Protein AF-A7ZDU0-F1 (afdb_monomer)

Structure (mmCIF, N/CA/C/O backbone):
data_AF-A7ZDU0-F1
#
_entry.id   AF-A7ZDU0-F1
#
loop_
_atom_site.group_PDB
_atom_site.id
_atom_site.type_symbol
_atom_site.label_atom_id
_atom_site.label_alt_id
_atom_site.label_comp_id
_atom_site.label_asym_id
_atom_site.label_entity_id
_atom_site.label_seq_id
_atom_site.pdbx_PDB_ins_code
_atom_site.Cartn_x
_atom_site.Cartn_y
_atom_site.Cartn_z
_atom_site.occupancy
_atom_site.B_iso_or_equiv
_atom_site.auth_seq_id
_atom_site.auth_comp_id
_atom_site.auth_asym_id
_atom_site.auth_atom_id
_atom_site.pdbx_PDB_model_num
ATOM 1 N N . MET A 1 1 ? 24.329 22.813 -12.981 1.00 39.88 1 MET A N 1
ATOM 2 C CA . MET A 1 1 ? 24.513 21.343 -13.009 1.00 39.88 1 MET A CA 1
ATOM 3 C C . MET A 1 1 ? 23.175 20.696 -12.661 1.00 39.88 1 MET A C 1
ATOM 5 O O . MET A 1 1 ? 22.857 20.555 -11.485 1.00 39.88 1 MET A O 1
ATOM 9 N N . GLY A 1 2 ? 22.336 20.464 -13.679 1.00 42.81 2 GLY A N 1
ATOM 10 C CA . GLY A 1 2 ? 20.953 19.993 -13.523 1.00 42.81 2 GLY A CA 1
ATOM 11 C C . GLY A 1 2 ? 20.899 18.564 -12.984 1.00 42.81 2 GLY A C 1
ATOM 12 O O . GLY A 1 2 ? 21.631 17.694 -13.457 1.00 42.81 2 GLY A O 1
ATOM 13 N N . LYS A 1 3 ? 20.057 18.329 -11.977 1.00 53.16 3 LYS A N 1
ATOM 14 C CA . LYS A 1 3 ? 19.881 17.032 -11.303 1.00 53.16 3 LYS A CA 1
ATOM 15 C C . LYS A 1 3 ? 18.707 16.246 -11.911 1.00 53.16 3 LYS A C 1
ATOM 17 O O . LYS A 1 3 ? 18.066 15.468 -11.215 1.00 53.16 3 LYS A O 1
ATOM 22 N N . ASP A 1 4 ? 18.432 16.409 -13.203 1.00 49.12 4 ASP A N 1
ATOM 23 C CA . ASP A 1 4 ? 17.105 16.081 -13.751 1.00 49.12 4 ASP A CA 1
ATOM 24 C C . ASP A 1 4 ? 17.068 14.885 -14.720 1.00 49.12 4 ASP A C 1
ATOM 26 O O . ASP A 1 4 ? 16.014 14.540 -15.239 1.00 49.12 4 ASP A O 1
ATOM 30 N N . ILE A 1 5 ? 18.179 14.161 -14.919 1.00 49.81 5 ILE A N 1
ATOM 31 C CA . ILE A 1 5 ? 18.233 13.000 -15.838 1.00 49.81 5 ILE A CA 1
ATOM 32 C C . ILE A 1 5 ? 18.900 11.784 -15.164 1.00 49.81 5 ILE A C 1
ATOM 34 O O . ILE A 1 5 ? 19.863 11.199 -15.643 1.00 49.81 5 ILE A O 1
ATOM 38 N N . LYS A 1 6 ? 18.418 11.391 -13.982 1.00 48.09 6 LYS A N 1
ATOM 39 C CA . LYS A 1 6 ? 18.656 10.040 -13.409 1.00 48.09 6 LYS A CA 1
ATOM 40 C C . LYS A 1 6 ? 17.405 9.427 -12.775 1.00 48.09 6 LYS A C 1
ATOM 42 O O . LYS A 1 6 ? 17.389 8.232 -12.490 1.00 48.09 6 LYS A O 1
ATOM 47 N N . ILE A 1 7 ? 16.351 10.222 -12.586 1.00 51.72 7 ILE A N 1
ATOM 48 C CA . ILE A 1 7 ? 15.117 9.800 -11.919 1.00 51.72 7 ILE A CA 1
ATOM 49 C C . ILE A 1 7 ? 14.269 8.905 -12.838 1.00 51.72 7 ILE A C 1
ATOM 51 O O . ILE A 1 7 ? 13.804 7.859 -12.391 1.00 51.72 7 ILE A O 1
ATOM 55 N N . SER A 1 8 ? 14.173 9.207 -14.138 1.00 53.81 8 SER A N 1
ATOM 56 C CA . SER A 1 8 ? 13.353 8.430 -15.088 1.00 53.81 8 SER A CA 1
ATOM 57 C C . SER A 1 8 ? 13.803 6.973 -15.257 1.00 53.81 8 SER A C 1
ATOM 59 O O . SER A 1 8 ? 12.974 6.080 -15.408 1.00 53.81 8 SER A O 1
ATOM 61 N N . GLY A 1 9 ? 15.109 6.699 -15.170 1.00 56.44 9 GLY A N 1
ATOM 62 C CA . GLY A 1 9 ? 15.636 5.331 -15.256 1.00 56.44 9 GLY A CA 1
ATOM 63 C C . GLY A 1 9 ? 15.389 4.497 -13.995 1.00 56.44 9 GLY A C 1
ATOM 64 O O . GLY A 1 9 ? 15.211 3.286 -14.094 1.00 56.44 9 GLY A O 1
ATOM 65 N N . LYS A 1 10 ? 15.350 5.146 -12.824 1.00 55.91 10 LYS A N 1
ATOM 66 C CA . LYS A 1 10 ? 15.154 4.497 -11.520 1.00 55.91 10 LYS A CA 1
ATOM 67 C C . LYS A 1 10 ? 13.672 4.314 -11.182 1.00 55.91 10 LYS A C 1
ATOM 69 O O . LYS A 1 10 ? 13.307 3.321 -10.570 1.00 55.91 10 LYS A O 1
ATOM 74 N N . LEU A 1 11 ? 12.813 5.230 -11.633 1.00 57.41 11 LEU A N 1
ATOM 75 C CA . LEU A 1 11 ? 11.361 5.083 -11.528 1.00 57.41 11 LEU A CA 1
ATOM 76 C C . LEU A 1 11 ? 10.823 3.963 -12.423 1.00 57.41 11 LEU A C 1
ATOM 78 O O . LEU A 1 11 ? 9.856 3.333 -12.047 1.00 57.41 11 LEU A O 1
ATOM 82 N N . LEU A 1 12 ? 11.454 3.655 -13.560 1.00 59.59 12 LEU A N 1
ATOM 83 C CA . LEU A 1 12 ? 11.075 2.510 -14.406 1.00 59.59 12 LEU A CA 1
ATOM 84 C C . LEU A 1 12 ? 11.766 1.194 -14.009 1.00 59.59 12 LEU A C 1
ATOM 86 O O . LEU A 1 12 ? 11.685 0.201 -14.739 1.00 59.59 12 LEU A O 1
ATOM 90 N N . ASP A 1 13 ? 12.479 1.179 -12.883 1.00 71.44 13 ASP A N 1
ATOM 91 C CA . ASP A 1 13 ? 13.185 0.002 -12.402 1.00 71.44 13 ASP A CA 1
ATOM 92 C C . ASP A 1 13 ? 12.277 -0.875 -11.525 1.00 71.44 13 ASP A C 1
ATOM 94 O O . ASP A 1 13 ? 11.713 -0.441 -10.516 1.00 71.44 13 ASP A O 1
ATOM 98 N N . LEU A 1 14 ? 12.158 -2.150 -11.902 1.00 73.69 14 LEU A N 1
ATOM 99 C CA . LEU A 1 14 ? 11.307 -3.120 -11.207 1.00 73.69 14 LEU A CA 1
ATOM 100 C C . LEU A 1 14 ? 11.718 -3.319 -9.746 1.00 73.69 14 LEU A C 1
ATOM 102 O O . LEU A 1 14 ? 10.850 -3.548 -8.903 1.00 73.69 14 LEU A O 1
ATOM 106 N N . ASN A 1 15 ? 13.012 -3.223 -9.423 1.00 77.69 15 ASN A N 1
ATOM 107 C CA . ASN A 1 15 ? 13.465 -3.366 -8.040 1.00 77.69 15 ASN A CA 1
ATOM 108 C C . ASN A 1 15 ? 13.033 -2.170 -7.191 1.00 77.69 15 ASN A C 1
ATOM 110 O O . ASN A 1 15 ? 12.602 -2.366 -6.056 1.00 77.69 15 ASN A O 1
ATOM 114 N N . THR A 1 16 ? 13.041 -0.961 -7.757 1.00 80.38 16 THR A N 1
ATOM 115 C CA . THR A 1 16 ? 12.514 0.238 -7.085 1.00 80.38 16 THR A CA 1
ATOM 116 C C . THR A 1 16 ? 11.017 0.097 -6.794 1.00 80.38 16 THR A C 1
ATOM 118 O O . THR A 1 16 ? 10.593 0.295 -5.656 1.00 80.38 16 THR A O 1
ATOM 121 N N . HIS A 1 17 ? 10.215 -0.351 -7.767 1.00 81.56 17 HIS A N 1
ATOM 122 C CA . HIS A 1 17 ? 8.786 -0.620 -7.556 1.00 81.56 17 HIS A CA 1
ATOM 123 C C . HIS A 1 17 ? 8.535 -1.691 -6.482 1.00 81.56 17 HIS A C 1
ATOM 125 O O . HIS A 1 17 ? 7.678 -1.509 -5.616 1.00 81.56 17 HIS A O 1
ATOM 131 N N . ARG A 1 18 ? 9.298 -2.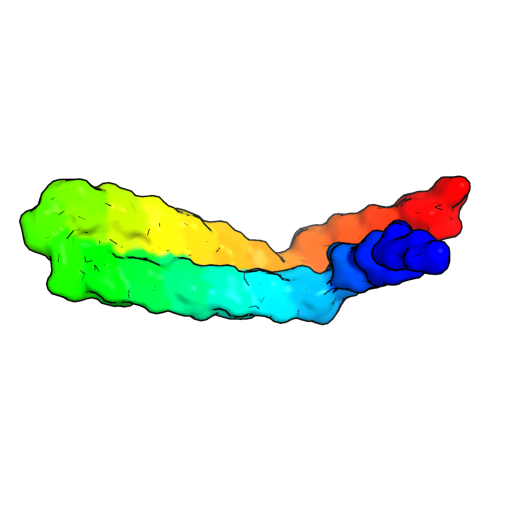792 -6.495 1.00 82.44 18 ARG A N 1
ATOM 132 C CA . ARG A 1 18 ? 9.212 -3.850 -5.472 1.00 82.44 18 ARG A CA 1
ATOM 133 C C . ARG A 1 18 ? 9.561 -3.329 -4.083 1.00 82.44 18 ARG A C 1
ATOM 135 O O . ARG A 1 18 ? 8.874 -3.680 -3.125 1.00 82.44 18 ARG A O 1
ATOM 142 N N . GLN A 1 19 ? 10.597 -2.499 -3.969 1.00 85.19 19 GLN A N 1
ATOM 143 C CA . GLN A 1 19 ? 11.036 -1.916 -2.703 1.00 85.19 19 GLN A CA 1
ATOM 144 C C . GLN A 1 19 ? 9.991 -0.942 -2.151 1.00 85.19 19 GLN A C 1
ATOM 146 O O . GLN A 1 19 ? 9.618 -1.058 -0.987 1.00 85.19 19 GLN A O 1
ATOM 151 N N . VAL A 1 20 ? 9.443 -0.061 -2.995 1.00 87.38 20 VAL A N 1
ATOM 152 C CA . VAL A 1 20 ? 8.342 0.843 -2.620 1.00 87.38 20 VAL A CA 1
ATOM 153 C C . VAL A 1 20 ? 7.111 0.051 -2.191 1.00 87.38 20 VAL A C 1
ATOM 155 O O . VAL A 1 20 ? 6.538 0.340 -1.146 1.00 87.38 20 VAL A O 1
ATOM 158 N N . ALA A 1 21 ? 6.731 -0.984 -2.943 1.00 88.06 21 ALA A N 1
ATOM 159 C CA . ALA A 1 21 ? 5.596 -1.833 -2.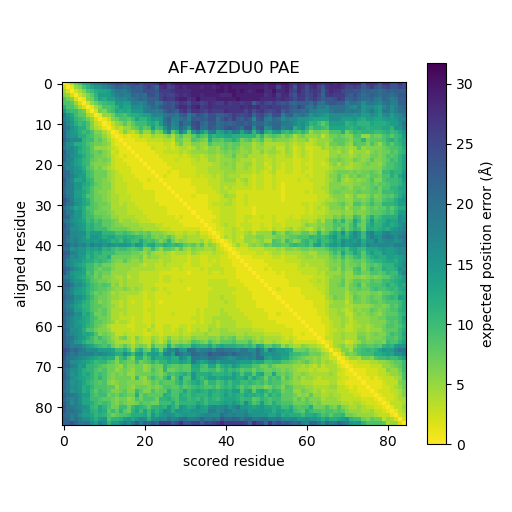594 1.00 88.06 21 ALA A CA 1
ATOM 160 C C . ALA A 1 21 ? 5.805 -2.553 -1.250 1.00 88.06 21 ALA A C 1
ATOM 162 O O . ALA A 1 21 ? 4.883 -2.640 -0.444 1.00 88.06 21 ALA A O 1
ATOM 163 N N . LYS A 1 22 ? 7.026 -3.031 -0.983 1.00 87.62 22 LYS A N 1
ATOM 164 C CA . LYS A 1 22 ? 7.393 -3.700 0.273 1.00 87.62 22 LYS A CA 1
ATOM 165 C C . LYS A 1 22 ? 7.321 -2.750 1.468 1.00 87.62 22 LYS A C 1
ATOM 167 O O . LYS A 1 22 ? 6.719 -3.089 2.483 1.00 87.62 22 LYS A O 1
ATOM 172 N N . VAL A 1 23 ? 7.895 -1.553 1.331 1.00 92.31 23 VAL A N 1
ATOM 173 C CA . VAL A 1 23 ? 7.848 -0.513 2.369 1.00 92.31 23 VAL A CA 1
ATOM 174 C C . VAL A 1 23 ? 6.403 -0.068 2.600 1.00 92.31 23 VAL A C 1
ATOM 176 O O . VAL A 1 23 ? 5.938 -0.074 3.738 1.00 92.31 23 VAL A O 1
ATOM 179 N N . GLY A 1 24 ? 5.651 0.209 1.533 1.00 90.88 24 GLY A N 1
ATOM 180 C CA . GLY A 1 24 ? 4.237 0.579 1.612 1.00 90.88 24 GLY A CA 1
ATOM 181 C C . GLY A 1 24 ? 3.372 -0.482 2.295 1.00 90.88 24 GLY A C 1
ATOM 182 O O . GLY A 1 24 ? 2.571 -0.144 3.167 1.00 90.88 24 GLY A O 1
ATOM 183 N N . MET A 1 25 ? 3.592 -1.769 1.997 1.00 92.88 25 MET A N 1
ATOM 184 C CA . MET A 1 25 ? 2.945 -2.870 2.719 1.00 92.88 25 MET A CA 1
ATOM 185 C C . MET A 1 25 ? 3.286 -2.871 4.208 1.00 92.88 25 MET A C 1
ATOM 187 O O . MET A 1 25 ? 2.379 -2.964 5.025 1.00 92.88 25 MET A O 1
ATOM 191 N N . SER A 1 26 ? 4.564 -2.750 4.585 1.00 94.62 26 SER A N 1
ATOM 192 C CA . SER A 1 26 ? 4.944 -2.766 6.008 1.00 94.62 26 SER A CA 1
ATOM 193 C C . SER A 1 26 ? 4.326 -1.612 6.801 1.00 94.62 26 SER A C 1
ATOM 195 O O . SER A 1 26 ? 3.854 -1.813 7.917 1.00 94.62 26 SER A O 1
ATOM 197 N N . VAL A 1 27 ? 4.262 -0.417 6.207 1.00 95.75 27 VAL A N 1
ATOM 198 C CA . VAL A 1 27 ? 3.697 0.776 6.851 1.00 95.75 27 VAL A CA 1
ATOM 199 C C . VAL A 1 27 ? 2.181 0.651 7.001 1.00 95.75 27 VAL A C 1
ATOM 201 O O . VAL A 1 27 ? 1.638 0.904 8.077 1.00 95.75 27 VAL A O 1
ATOM 204 N N . THR A 1 28 ? 1.486 0.228 5.942 1.00 94.06 28 THR A N 1
ATOM 205 C CA . THR A 1 28 ? 0.027 0.033 5.984 1.00 94.06 28 THR A CA 1
ATOM 206 C C . THR A 1 28 ? -0.370 -1.112 6.917 1.00 94.06 28 THR A C 1
ATOM 208 O O . THR A 1 28 ? -1.345 -0.970 7.652 1.00 94.06 28 THR A O 1
ATOM 211 N N . LEU A 1 29 ? 0.423 -2.186 6.991 1.00 94.69 29 LEU A N 1
ATOM 212 C CA . LEU A 1 29 ? 0.237 -3.274 7.954 1.00 94.69 29 LEU A CA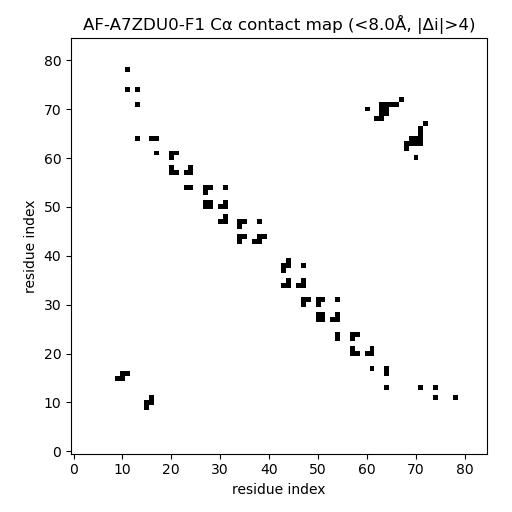 1
ATOM 213 C C . LEU A 1 29 ? 0.414 -2.797 9.399 1.00 94.69 29 LEU A C 1
ATOM 215 O O . LEU A 1 29 ? -0.421 -3.091 10.249 1.00 94.69 29 LEU A O 1
ATOM 219 N N . ALA A 1 30 ? 1.461 -2.018 9.686 1.00 95.75 30 ALA A N 1
ATOM 220 C CA . ALA A 1 30 ? 1.643 -1.436 11.013 1.00 95.75 30 ALA A CA 1
ATOM 221 C C . ALA A 1 30 ? 0.439 -0.558 11.397 1.00 95.75 30 ALA A C 1
ATOM 223 O O . ALA A 1 30 ? -0.093 -0.685 12.496 1.00 95.75 30 ALA A O 1
ATOM 224 N N . SER A 1 31 ? -0.053 0.264 10.466 1.00 92.69 31 SER A N 1
ATOM 225 C CA . SER A 1 31 ? -1.245 1.097 10.663 1.00 92.69 31 SER A CA 1
ATOM 226 C C . SER A 1 31 ? -2.518 0.276 10.927 1.00 92.69 31 SER A C 1
ATOM 228 O O . SER A 1 31 ? -3.293 0.606 11.832 1.00 92.69 31 SER A O 1
ATOM 230 N N . VAL A 1 32 ? -2.732 -0.822 10.191 1.00 94.94 32 VAL A N 1
ATOM 231 C CA . VAL A 1 32 ? -3.884 -1.716 10.400 1.00 94.94 32 VAL A CA 1
ATOM 232 C C . VAL A 1 32 ? -3.797 -2.406 11.765 1.00 94.94 32 VAL A C 1
ATOM 234 O O . VAL A 1 32 ? -4.790 -2.441 12.488 1.00 94.94 32 VAL A O 1
ATOM 237 N N . CYS A 1 33 ? -2.605 -2.856 12.172 1.00 94.75 33 CYS A N 1
ATOM 238 C CA . CYS A 1 33 ? -2.372 -3.484 13.474 1.00 94.75 33 CYS A CA 1
ATOM 239 C C . CYS A 1 33 ? -2.573 -2.500 14.629 1.00 94.75 33 CYS A C 1
ATOM 241 O O . CYS A 1 33 ? -3.304 -2.806 15.566 1.00 94.75 33 CYS A O 1
ATOM 243 N N . LEU A 1 34 ? -1.992 -1.298 14.553 1.00 93.88 34 LEU A N 1
ATOM 244 C CA . LEU A 1 34 ? -2.189 -0.261 15.570 1.00 93.88 34 LEU A CA 1
ATOM 245 C C . LEU A 1 34 ? -3.665 0.121 15.694 1.00 93.88 34 LEU A C 1
ATOM 247 O O . LEU A 1 34 ? -4.191 0.204 16.799 1.00 93.88 34 LEU A O 1
ATOM 251 N N . SER A 1 35 ? -4.363 0.306 14.573 1.00 91.88 35 SER A N 1
ATOM 252 C CA . SER A 1 35 ? -5.795 0.627 14.604 1.00 91.88 35 SER A CA 1
ATOM 253 C C . SER A 1 35 ? -6.668 -0.528 15.108 1.00 91.88 35 SER A C 1
ATOM 255 O O . SER A 1 35 ? -7.703 -0.262 15.722 1.00 91.88 35 SER A O 1
ATOM 257 N N . ALA A 1 36 ? -6.242 -1.786 14.933 1.00 91.94 36 ALA A N 1
ATOM 258 C CA . ALA A 1 36 ? -6.935 -2.962 15.466 1.00 91.94 36 ALA A CA 1
ATOM 259 C C . ALA A 1 36 ? -7.000 -2.945 17.003 1.00 91.94 36 ALA A C 1
ATOM 261 O O . ALA A 1 36 ? -8.034 -3.272 17.586 1.00 91.94 36 ALA A O 1
ATOM 262 N N . LEU A 1 37 ? -5.931 -2.482 17.662 1.00 91.81 37 LEU A N 1
ATOM 263 C CA . LEU A 1 37 ? -5.854 -2.398 19.126 1.00 91.81 37 LEU A CA 1
ATOM 264 C C . LEU A 1 37 ? -6.816 -1.353 19.725 1.00 91.81 37 LEU A C 1
ATOM 266 O O . LEU A 1 37 ? -7.161 -1.439 20.901 1.00 91.81 37 LEU A O 1
ATOM 270 N N . PHE A 1 38 ? -7.297 -0.391 18.926 1.00 89.38 38 PHE A N 1
ATOM 271 C CA . PHE A 1 38 ? -8.145 0.722 19.378 1.00 89.38 38 PHE A CA 1
ATOM 272 C C . PHE A 1 38 ? -9.543 0.750 18.718 1.00 89.38 38 PHE A C 1
ATOM 274 O O . PHE A 1 38 ? -10.197 1.795 18.659 1.00 89.38 38 PHE A O 1
ATOM 281 N N . MET A 1 39 ? -10.069 -0.400 18.272 1.00 84.50 39 MET A N 1
ATOM 282 C CA . MET A 1 39 ? -11.369 -0.527 17.573 1.00 84.50 39 MET A CA 1
ATOM 283 C C . MET A 1 39 ? -12.629 -0.187 18.401 1.00 84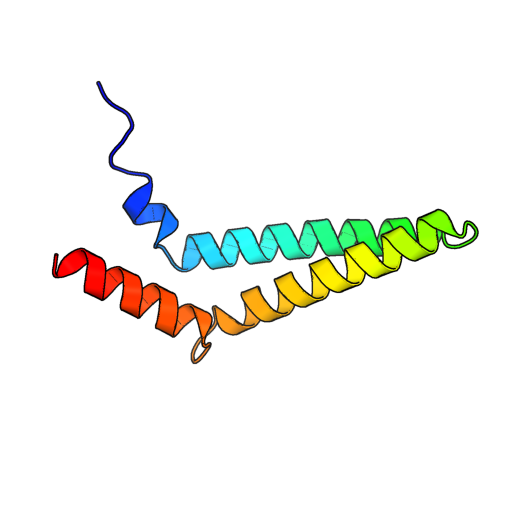.50 39 MET A C 1
ATOM 285 O O . MET A 1 39 ? -13.750 -0.309 17.896 1.00 84.50 39 MET A O 1
ATOM 289 N N . LYS A 1 40 ? -12.481 0.267 19.651 1.00 85.81 40 LYS A N 1
ATOM 290 C CA . LYS A 1 40 ? -13.594 0.683 20.524 1.00 85.81 40 LYS A CA 1
ATOM 291 C C . LYS A 1 40 ? -14.355 1.899 19.970 1.00 85.81 40 LYS A C 1
ATOM 293 O O . LYS A 1 40 ? -15.559 2.011 20.175 1.00 85.81 40 LYS A O 1
ATOM 298 N N . ASN A 1 41 ? -13.684 2.762 19.202 1.00 88.44 41 ASN A N 1
ATOM 299 C CA . ASN A 1 41 ? -14.272 3.971 18.618 1.00 88.44 41 ASN A CA 1
ATOM 300 C C . ASN A 1 41 ? -14.732 3.759 17.164 1.00 88.44 41 ASN A C 1
ATOM 302 O O . ASN A 1 41 ? -14.002 3.213 16.334 1.00 88.44 41 ASN A O 1
ATOM 306 N N . ARG A 1 42 ? -15.919 4.281 16.809 1.00 87.56 42 ARG A N 1
ATOM 307 C CA . ARG A 1 42 ? -16.502 4.154 15.452 1.00 87.56 42 ARG A CA 1
ATOM 308 C C . ARG A 1 42 ? -15.619 4.775 14.359 1.00 87.56 42 ARG A C 1
ATOM 310 O O . ARG A 1 42 ? -15.555 4.238 13.257 1.00 87.56 42 ARG A O 1
ATOM 317 N N . SER A 1 43 ? -14.909 5.861 14.665 1.00 88.44 43 SER A N 1
ATOM 318 C CA . SER A 1 43 ? -13.960 6.497 13.737 1.00 88.44 43 SER A CA 1
ATOM 319 C C . SER A 1 43 ? -12.719 5.637 13.488 1.00 88.44 43 SER A C 1
ATOM 321 O O . SER A 1 43 ? -12.286 5.508 12.346 1.00 88.44 43 SER A O 1
ATOM 323 N N . VAL A 1 44 ? -12.193 4.975 14.524 1.00 89.94 44 VAL A N 1
ATOM 324 C CA . VAL A 1 44 ? -11.030 4.080 14.395 1.00 89.94 44 VAL A CA 1
ATOM 325 C C . VAL A 1 44 ? -11.390 2.838 13.585 1.00 89.94 44 VAL A C 1
ATOM 327 O O . VAL A 1 44 ? -10.591 2.407 12.763 1.00 89.94 44 VAL A O 1
ATOM 330 N N . LYS A 1 45 ? -12.623 2.321 13.707 1.00 91.06 45 LYS A N 1
ATOM 331 C CA . LYS A 1 45 ? -13.114 1.252 12.818 1.00 91.06 45 LYS A CA 1
ATOM 332 C C . LYS A 1 45 ? -13.074 1.654 11.342 1.00 91.06 45 LYS A C 1
ATOM 334 O O . LYS A 1 45 ? -12.632 0.862 10.519 1.00 91.06 45 LYS A O 1
ATOM 339 N N . LYS A 1 46 ? -13.498 2.877 10.997 1.00 93.31 46 LYS A N 1
ATOM 340 C CA . LYS A 1 46 ? -13.408 3.373 9.610 1.00 93.31 46 LYS A CA 1
ATOM 341 C C . LYS A 1 46 ? -11.956 3.475 9.145 1.00 93.31 46 LYS A C 1
ATOM 343 O O . LYS A 1 46 ? -11.650 3.069 8.029 1.00 93.31 46 LYS A O 1
ATOM 348 N N . PHE A 1 47 ? -11.072 3.972 10.009 1.00 93.00 47 PHE A N 1
ATOM 349 C CA . PHE A 1 47 ? -9.645 4.062 9.712 1.00 93.00 47 PHE A CA 1
ATOM 350 C C . PHE A 1 47 ? -9.004 2.680 9.516 1.00 93.00 47 PHE A C 1
ATOM 352 O O . PHE A 1 47 ? -8.257 2.504 8.563 1.00 93.00 47 PHE A O 1
ATOM 359 N N . HIS A 1 48 ? -9.347 1.694 10.348 1.00 93.75 48 HIS A N 1
ATOM 360 C CA . HIS A 1 48 ? -8.886 0.308 10.226 1.00 93.75 48 HIS A CA 1
ATOM 361 C C . HIS A 1 48 ? -9.319 -0.331 8.900 1.00 93.75 48 HIS A C 1
ATOM 363 O O . HIS A 1 48 ? -8.525 -0.971 8.218 1.00 93.75 48 HIS A O 1
ATOM 369 N N . VAL A 1 49 ? -10.571 -0.117 8.489 1.00 94.94 49 VAL A N 1
ATOM 370 C CA . VAL A 1 49 ? -11.052 -0.599 7.185 1.00 94.94 49 VAL A CA 1
ATOM 371 C C . VAL A 1 49 ? -10.306 0.094 6.043 1.00 94.94 49 VAL A C 1
ATOM 373 O O . VAL A 1 49 ? -9.863 -0.573 5.112 1.00 94.94 49 VAL A O 1
ATOM 376 N N . ALA A 1 50 ? -10.110 1.413 6.118 1.00 94.00 50 ALA A N 1
ATOM 377 C CA . ALA A 1 50 ? -9.378 2.160 5.096 1.00 94.00 50 ALA A CA 1
ATOM 378 C C . ALA A 1 50 ? -7.908 1.712 4.981 1.00 94.00 50 ALA A C 1
ATOM 380 O O . ALA A 1 50 ? -7.415 1.503 3.871 1.00 94.00 50 ALA A O 1
ATOM 381 N N . SER A 1 51 ? -7.218 1.510 6.108 1.00 92.00 51 SER A N 1
ATOM 382 C CA . SER A 1 51 ? -5.846 0.995 6.121 1.00 92.00 51 SER A CA 1
ATOM 383 C C . SER A 1 51 ? -5.773 -0.459 5.651 1.00 92.00 51 SER A C 1
ATOM 385 O O . SER A 1 51 ? -4.838 -0.806 4.933 1.00 92.00 51 SER A O 1
ATOM 387 N N . GLY A 1 52 ? -6.788 -1.282 5.934 1.00 93.06 52 GLY A N 1
ATOM 388 C CA . GLY A 1 52 ? -6.912 -2.643 5.403 1.00 93.06 52 GLY A CA 1
ATOM 389 C C . GLY A 1 52 ? -7.093 -2.691 3.882 1.00 93.06 52 GLY A C 1
ATOM 390 O O . GLY A 1 52 ? -6.440 -3.489 3.204 1.00 93.06 52 GLY A O 1
ATOM 391 N N . ILE A 1 53 ? -7.909 -1.794 3.318 1.00 96.00 53 ILE A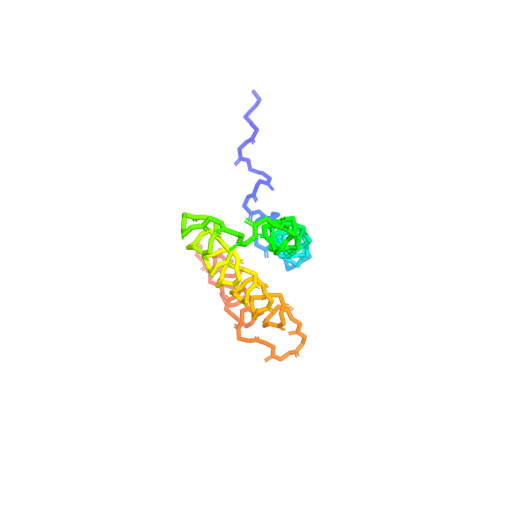 N 1
ATOM 392 C CA . ILE A 1 53 ? -8.053 -1.645 1.859 1.00 96.00 53 ILE A CA 1
ATOM 393 C C . ILE A 1 53 ? -6.712 -1.226 1.246 1.00 96.00 53 ILE A C 1
ATOM 395 O O . ILE A 1 53 ? -6.253 -1.845 0.286 1.00 96.00 53 ILE A O 1
ATOM 399 N N . ALA A 1 54 ? -6.044 -0.225 1.829 1.00 93.62 54 ALA A N 1
ATOM 400 C CA . ALA A 1 54 ? -4.738 0.233 1.359 1.00 93.62 54 ALA A CA 1
ATOM 401 C C . ALA A 1 54 ? -3.681 -0.884 1.403 1.00 93.62 54 ALA A C 1
ATOM 403 O O . ALA A 1 54 ? -2.964 -1.085 0.423 1.00 93.62 54 ALA A O 1
ATOM 404 N N . PHE A 1 55 ? -3.623 -1.647 2.497 1.00 93.69 55 PHE A N 1
ATOM 405 C CA . PHE A 1 55 ? -2.732 -2.798 2.638 1.00 93.69 55 PHE A CA 1
ATOM 406 C C . PHE A 1 55 ? -2.999 -3.858 1.563 1.00 93.69 55 PHE A C 1
ATOM 408 O O . PHE A 1 55 ? -2.064 -4.326 0.915 1.00 93.69 55 PHE A O 1
ATOM 415 N N . THR A 1 56 ? -4.270 -4.174 1.304 1.00 94.19 56 THR A N 1
ATOM 416 C CA . THR A 1 56 ? -4.665 -5.152 0.277 1.00 94.19 56 THR A CA 1
ATOM 417 C C . THR A 1 56 ? -4.229 -4.705 -1.120 1.00 94.19 56 THR A C 1
ATOM 419 O O . THR A 1 56 ? -3.644 -5.489 -1.867 1.00 94.19 56 THR A O 1
ATOM 422 N N . CYS A 1 57 ? -4.427 -3.429 -1.466 1.00 92.25 57 CYS A N 1
ATOM 423 C CA . CYS A 1 57 ? -3.954 -2.866 -2.734 1.00 92.25 57 CYS A CA 1
ATOM 424 C C . CYS A 1 57 ? -2.426 -2.940 -2.863 1.00 92.25 57 CYS A C 1
ATOM 426 O O . CYS A 1 57 ? -1.915 -3.343 -3.908 1.00 92.25 57 CYS A O 1
ATOM 428 N N . PHE A 1 58 ? -1.690 -2.599 -1.801 1.00 90.50 58 PHE A N 1
ATOM 429 C CA . PHE A 1 58 ? -0.229 -2.703 -1.778 1.00 90.50 58 PHE A CA 1
ATOM 430 C C . PHE A 1 58 ? 0.260 -4.153 -1.897 1.00 90.50 58 PHE A C 1
ATOM 432 O O . PHE A 1 58 ? 1.256 -4.399 -2.579 1.00 90.50 58 PHE A O 1
ATOM 439 N N . ALA A 1 59 ? -0.453 -5.111 -1.304 1.00 90.25 59 ALA A N 1
ATOM 440 C CA . ALA A 1 59 ? -0.156 -6.534 -1.420 1.00 90.25 59 ALA A CA 1
ATOM 441 C C . ALA A 1 59 ? -0.382 -7.065 -2.838 1.00 90.25 59 ALA A C 1
ATOM 443 O O . ALA A 1 59 ? 0.507 -7.708 -3.399 1.00 90.25 59 ALA A O 1
ATOM 444 N N . LEU A 1 60 ? -1.516 -6.729 -3.459 1.00 89.62 60 LEU A N 1
ATOM 445 C CA . LEU A 1 60 ? -1.798 -7.085 -4.853 1.00 89.62 60 LEU A CA 1
ATOM 446 C C . LEU A 1 60 ? -0.783 -6.457 -5.812 1.00 89.62 60 LEU A C 1
ATOM 448 O O . LEU A 1 60 ? -0.285 -7.119 -6.725 1.00 89.62 60 LEU A O 1
ATOM 452 N N . TYR A 1 61 ? -0.427 -5.195 -5.5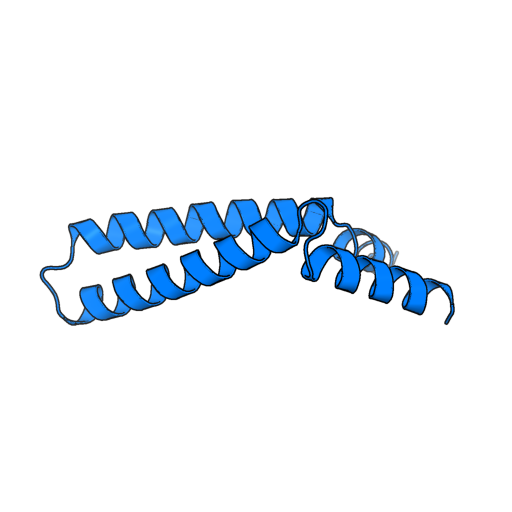79 1.00 87.06 61 TYR A N 1
ATOM 453 C CA . TYR A 1 61 ? 0.596 -4.500 -6.349 1.00 87.06 61 TYR A CA 1
ATOM 454 C C . TYR A 1 61 ? 1.972 -5.165 -6.207 1.00 87.06 61 TYR A C 1
ATOM 456 O O . TYR A 1 61 ? 2.638 -5.419 -7.211 1.00 87.06 61 TYR A O 1
ATOM 464 N N . HIS A 1 62 ? 2.379 -5.521 -4.984 1.00 86.31 62 HIS A N 1
ATOM 465 C CA . HIS A 1 62 ? 3.631 -6.236 -4.737 1.00 86.31 62 HIS A CA 1
ATOM 466 C C . HIS A 1 62 ? 3.659 -7.619 -5.392 1.00 86.31 62 HIS A C 1
ATOM 468 O O . HIS A 1 62 ? 4.657 -7.977 -6.019 1.00 86.31 62 HIS A O 1
ATOM 474 N N . ALA A 1 63 ? 2.566 -8.379 -5.298 1.00 86.06 63 ALA A N 1
ATOM 475 C CA . ALA A 1 63 ? 2.447 -9.694 -5.920 1.00 86.06 63 ALA A CA 1
ATOM 476 C C . ALA A 1 63 ? 2.536 -9.602 -7.450 1.00 86.06 63 ALA A C 1
ATOM 478 O O . ALA A 1 63 ? 3.293 -10.338 -8.081 1.00 86.06 63 ALA A O 1
ATOM 479 N N . GLY A 1 64 ? 1.846 -8.640 -8.069 1.00 83.44 64 GLY A N 1
ATOM 480 C CA . GLY A 1 64 ? 1.890 -8.470 -9.522 1.00 83.44 64 GLY A CA 1
ATOM 481 C C . GLY A 1 64 ? 3.196 -7.862 -10.065 1.00 83.44 64 GLY A C 1
ATOM 482 O O . GLY A 1 64 ? 3.341 -7.733 -11.284 1.00 83.44 64 GLY A O 1
ATOM 483 N N . LEU A 1 65 ? 4.157 -7.517 -9.199 1.00 80.69 65 LEU A N 1
ATOM 484 C CA . LEU A 1 65 ? 5.538 -7.149 -9.552 1.00 80.69 65 LEU A CA 1
ATOM 485 C C . LEU A 1 65 ? 6.507 -8.355 -9.589 1.00 80.69 65 LEU A C 1
ATOM 487 O O . LEU A 1 65 ? 7.658 -8.205 -10.028 1.00 80.69 65 LEU A O 1
ATOM 491 N N . TYR A 1 66 ? 6.083 -9.540 -9.136 1.00 75.00 66 TYR A N 1
ATOM 492 C CA . TYR A 1 66 ? 6.849 -10.794 -9.227 1.00 75.00 66 TYR A CA 1
ATOM 493 C C . TYR A 1 66 ? 6.640 -11.510 -10.573 1.00 75.00 66 TYR A C 1
ATOM 495 O O . TYR A 1 66 ? 5.874 -11.045 -11.421 1.00 75.00 66 TYR A O 1
ATOM 503 N N . ASP A 1 67 ? 7.417 -12.567 -10.842 1.00 58.19 67 ASP A N 1
ATOM 504 C CA . ASP A 1 67 ? 7.447 -13.206 -12.163 1.00 58.19 67 ASP A CA 1
ATOM 505 C C . ASP A 1 67 ? 6.059 -13.683 -12.618 1.00 58.19 67 ASP A C 1
ATOM 507 O O . ASP A 1 67 ? 5.319 -14.306 -11.866 1.00 58.19 67 ASP A O 1
ATOM 511 N N . ASN A 1 68 ? 5.714 -13.335 -13.866 1.00 62.50 68 ASN A N 1
ATOM 512 C CA . ASN A 1 68 ? 4.393 -13.451 -14.512 1.00 62.50 68 ASN A CA 1
ATOM 513 C C . ASN A 1 68 ? 3.301 -12.448 -14.092 1.00 62.50 68 ASN A C 1
ATOM 515 O O . ASN A 1 68 ? 2.212 -12.473 -14.664 1.00 62.50 68 ASN A O 1
ATOM 519 N N . GLY A 1 69 ? 3.589 -11.503 -13.197 1.00 68.81 69 GLY A N 1
ATOM 520 C CA . GLY A 1 69 ? 2.624 -10.488 -12.781 1.00 68.81 69 GLY A CA 1
ATOM 521 C C . GLY A 1 69 ? 2.286 -9.429 -13.848 1.00 68.81 69 GLY A C 1
ATOM 522 O O . GLY A 1 69 ? 3.108 -9.056 -14.695 1.00 68.81 69 GLY A O 1
ATOM 52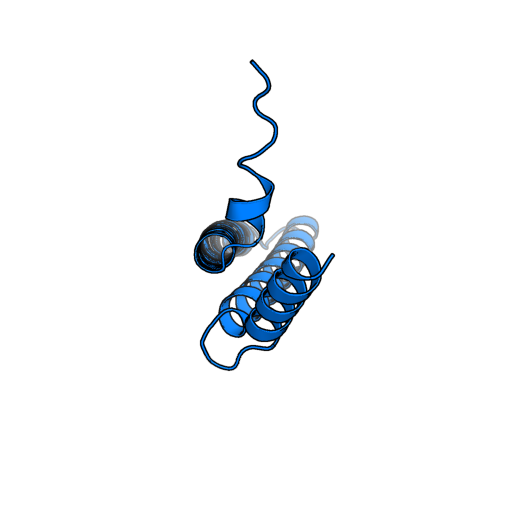3 N N . ILE A 1 70 ? 1.051 -8.916 -13.792 1.00 75.19 70 ILE A N 1
ATOM 524 C CA . ILE A 1 70 ? 0.497 -7.928 -14.738 1.00 75.19 70 ILE A CA 1
ATOM 525 C C . ILE A 1 70 ? 1.284 -6.606 -14.681 1.00 75.19 70 ILE A C 1
ATOM 527 O O . ILE A 1 70 ? 1.622 -6.035 -15.722 1.00 75.19 70 ILE A O 1
ATOM 531 N N . PHE A 1 71 ? 1.663 -6.154 -13.479 1.00 76.62 71 PHE A N 1
ATOM 532 C CA . PHE A 1 71 ? 2.417 -4.908 -13.295 1.00 76.62 71 PHE A CA 1
ATOM 533 C C . PHE A 1 71 ? 3.840 -5.010 -13.848 1.00 76.62 71 PHE A C 1
ATOM 535 O O . PHE A 1 71 ? 4.319 -4.058 -14.465 1.00 76.62 71 PHE A O 1
ATOM 542 N N . LYS A 1 72 ? 4.494 -6.176 -13.732 1.00 73.88 72 LYS A N 1
ATOM 543 C CA . LYS A 1 72 ? 5.802 -6.412 -14.362 1.00 73.88 72 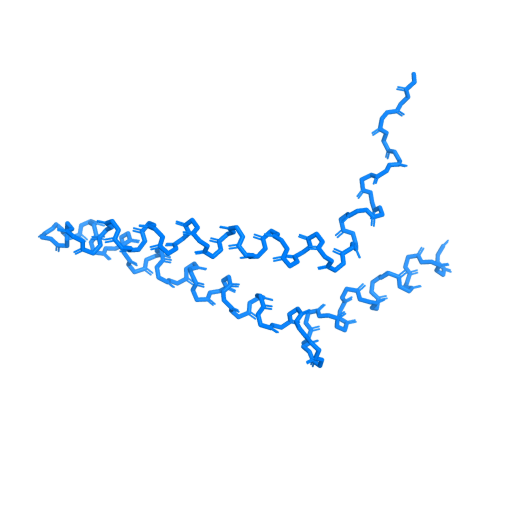LYS A CA 1
ATOM 544 C C . LYS A 1 72 ? 5.731 -6.225 -15.880 1.00 73.88 72 LYS A C 1
ATOM 546 O O . LYS A 1 72 ? 6.550 -5.505 -16.450 1.00 73.88 72 LYS A O 1
ATOM 551 N N . LYS A 1 73 ? 4.746 -6.849 -16.539 1.00 75.38 73 LYS A N 1
ATOM 552 C CA . LYS A 1 73 ? 4.563 -6.756 -18.001 1.00 75.38 73 LYS A CA 1
ATOM 553 C C . LYS A 1 73 ? 4.279 -5.320 -18.448 1.00 75.38 73 LYS A C 1
ATOM 555 O O . LYS A 1 73 ? 4.819 -4.882 -19.461 1.00 75.38 73 LYS A O 1
ATOM 560 N N . MET A 1 74 ? 3.489 -4.578 -17.675 1.00 76.69 74 MET A N 1
ATOM 561 C CA . MET A 1 74 ? 3.158 -3.181 -17.958 1.00 76.69 74 MET A CA 1
ATOM 562 C C . MET A 1 74 ? 4.376 -2.249 -17.831 1.00 76.69 74 MET A C 1
ATOM 564 O O . MET A 1 74 ? 4.620 -1.450 -18.734 1.00 76.69 74 MET A O 1
ATOM 568 N N . ILE A 1 75 ? 5.190 -2.403 -16.779 1.00 76.81 75 ILE A N 1
ATOM 569 C CA . ILE A 1 75 ? 6.430 -1.626 -16.588 1.00 76.81 75 ILE A CA 1
ATOM 570 C C . ILE A 1 75 ? 7.440 -1.934 -17.699 1.00 76.81 75 ILE A C 1
ATOM 572 O O . ILE A 1 75 ? 8.024 -1.019 -18.275 1.00 76.81 75 ILE A O 1
ATOM 576 N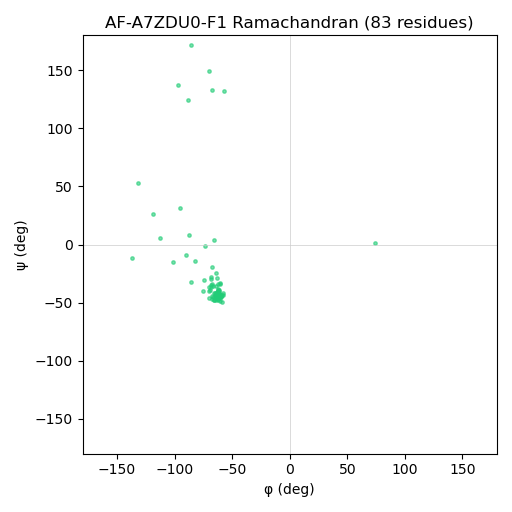 N . VAL A 1 76 ? 7.611 -3.211 -18.062 1.00 77.62 76 VAL A N 1
ATOM 577 C CA . VAL A 1 76 ? 8.495 -3.610 -19.170 1.00 77.62 76 VAL A CA 1
ATOM 578 C C . VAL A 1 76 ? 8.008 -3.031 -20.501 1.00 77.62 76 VAL A C 1
ATOM 580 O O . VAL A 1 76 ? 8.815 -2.481 -21.248 1.00 77.62 76 VAL A O 1
ATOM 583 N N . LYS A 1 77 ? 6.700 -3.077 -20.788 1.00 79.12 77 LYS A N 1
ATOM 584 C CA . LYS A 1 77 ? 6.117 -2.484 -22.003 1.00 79.12 77 LYS A CA 1
ATOM 585 C C . LYS A 1 77 ? 6.343 -0.970 -22.063 1.00 79.12 77 LYS A C 1
ATOM 587 O O . LYS A 1 77 ? 6.742 -0.471 -23.112 1.00 79.12 77 LYS A O 1
ATOM 592 N N . ALA A 1 78 ? 6.152 -0.257 -20.952 1.00 77.50 78 ALA A N 1
ATOM 593 C CA . ALA A 1 78 ? 6.424 1.179 -20.856 1.00 77.50 78 ALA A CA 1
ATOM 594 C C . ALA A 1 78 ? 7.910 1.500 -21.091 1.00 77.50 78 ALA A C 1
ATOM 596 O O . ALA A 1 78 ? 8.239 2.412 -21.849 1.00 77.50 78 ALA A O 1
ATOM 597 N N . LYS A 1 79 ? 8.815 0.698 -20.515 1.00 74.38 79 LYS A N 1
ATOM 598 C CA . LYS A 1 79 ? 10.265 0.833 -20.709 1.00 74.38 79 LYS A CA 1
ATOM 599 C C . LYS A 1 79 ? 10.669 0.614 -22.170 1.00 74.38 79 LYS A C 1
ATOM 601 O O . LYS A 1 79 ? 11.507 1.348 -22.684 1.00 74.38 79 LYS A O 1
ATOM 606 N N . THR A 1 80 ? 10.059 -0.356 -22.852 1.00 77.81 80 THR A N 1
ATOM 607 C CA . THR A 1 80 ? 10.292 -0.614 -24.282 1.00 77.81 80 THR A CA 1
ATOM 608 C C . THR A 1 80 ? 9.719 0.490 -25.171 1.00 77.81 80 THR A C 1
ATOM 610 O O . THR A 1 80 ? 10.384 0.890 -26.121 1.00 77.81 80 THR A O 1
ATOM 613 N N . ALA A 1 81 ? 8.533 1.021 -24.857 1.00 72.56 81 ALA A N 1
ATOM 614 C CA . ALA A 1 81 ? 7.931 2.135 -25.594 1.00 72.56 81 ALA A CA 1
ATOM 615 C C . ALA A 1 81 ? 8.770 3.419 -25.481 1.00 72.56 81 ALA A C 1
ATOM 617 O O . ALA A 1 81 ? 9.079 4.032 -26.495 1.00 72.56 81 ALA A O 1
ATOM 618 N N . SER A 1 82 ? 9.228 3.764 -24.272 1.00 69.12 82 SER A N 1
ATOM 619 C CA . SER A 1 82 ? 10.112 4.918 -24.042 1.00 69.12 82 SER A CA 1
ATOM 620 C C . SER A 1 82 ? 11.478 4.789 -24.716 1.00 69.12 82 SER A C 1
ATOM 622 O O . SER A 1 82 ? 12.115 5.804 -24.947 1.00 69.12 82 SER A O 1
ATOM 624 N N . LYS A 1 83 ? 11.958 3.569 -24.988 1.00 63.78 83 LYS A N 1
ATOM 625 C CA . LYS A 1 83 ? 13.232 3.348 -25.692 1.00 63.78 83 LYS A CA 1
ATOM 626 C C . LYS A 1 83 ? 13.090 3.451 -27.219 1.00 63.78 83 LYS A C 1
ATOM 628 O O . LYS A 1 83 ? 14.098 3.444 -27.916 1.00 63.78 83 LYS A O 1
ATOM 633 N N . LYS A 1 84 ? 11.854 3.428 -27.730 1.00 59.34 84 LYS A N 1
ATOM 634 C CA . LYS A 1 84 ? 11.535 3.444 -29.165 1.00 59.34 84 LYS A CA 1
ATOM 635 C C . LYS A 1 84 ? 11.087 4.829 -29.660 1.00 59.34 84 LYS A C 1
ATOM 637 O O . LYS A 1 84 ? 11.030 5.015 -30.871 1.00 59.34 84 LYS A O 1
ATOM 642 N N . ALA A 1 85 ? 10.738 5.729 -28.738 1.00 54.47 85 ALA A N 1
ATOM 643 C CA . ALA A 1 85 ? 10.489 7.153 -28.967 1.00 54.47 85 ALA A CA 1
ATOM 644 C C . ALA A 1 85 ? 11.794 7.945 -28.821 1.00 54.47 85 ALA A C 1
ATOM 646 O O . ALA A 1 85 ? 11.924 8.966 -29.524 1.00 54.47 85 ALA A O 1
#

Foldseek 3Di:
DDPPPPVVVLVLDLVNQLVVLVVQLVVLVVQLVVLVVVVPDPVSVVSNVVSVVSNVVSVLSNVLSDPPRPVVVVSVVVVVVVVVD

Radius of gyration: 17.25 Å; Cα contacts (8 Å, |Δi|>4): 60; chains: 1; bounding box: 41×35×50 Å

Sequence (85 aa):
MGKDIKISGKLLDLNTHRQVAKVGMSVTLASVCLSALFMKNRSVKKFHVASGIAFTCFALYHAGLYDNGIFKKMIVKAKTASKKA

Secondary structure (DSSP, 8-state):
----SSHHHHHT-HHHHHHHHHHHHHHHHHHHHHHHHTTTSHHHHHHHHHHHHHHHHHHHHHHTTSTT-HHHHHHHHHHHHHTT-

Nearest PDB structures (foldseek):
  1wu0-assembly1_A  TM=5.461E-01  e=3.117E+00  Bacillus sp. PS3
  6ixe-assembly1_A  TM=4.767E-01  e=9.780E+00  Homo sapiens

Mean predicted aligned error: 8.87 Å

Organism: Campylobacter concisus (strain 13826) (NCBI:txid360104)

Solvent-accessible surface area (backbone atoms only — not comparable to full-atom values): 4655 Å² total; per-residue (Å²): 136,85,89,79,86,62,57,72,69,48,72,66,28,68,67,51,52,44,49,52,25,50,51,50,27,54,54,28,45,51,51,25,54,59,28,59,79,49,50,89,40,75,67,36,42,54,50,26,52,54,29,45,52,52,24,50,52,29,47,53,53,39,55,21,55,39,95,91,19,66,54,38,54,51,48,52,49,51,55,54,52,65,73,75,107

pLDDT: mean 79.81, std 15.0, range [39.88, 96.0]